Protein AF-A0A554V959-F1 (afdb_monomer_lite)

Foldseek 3Di:
DVVVVVVVVVVVVVVVVVVVVVVVVVVVVVVVVVVCVPPDDPDDPPDPCVCVVPPHPDDDDDDPDLLVVCVPPDPPCPPCVVPDDPVVSNVVSQVVVLVCCVVVCVVVVHDDDGDDDDDD

Structure (mmCIF, N/CA/C/O backbone):
data_AF-A0A554V959-F1
#
_entry.id   AF-A0A554V959-F1
#
loop_
_atom_site.group_PDB
_atom_site.id
_atom_site.type_symbol
_atom_site.label_atom_id
_atom_site.label_alt_id
_atom_site.label_comp_id
_atom_site.label_asym_id
_atom_site.label_entity_id
_atom_site.label_seq_id
_atom_site.pdbx_PDB_ins_code
_atom_site.Cartn_x
_atom_site.Cartn_y
_atom_site.Cartn_z
_atom_site.occupancy
_atom_site.B_iso_or_equiv
_atom_site.auth_seq_id
_atom_site.auth_comp_id
_atom_site.auth_asym_id
_atom_site.auth_atom_id
_atom_site.pdbx_PDB_model_num
ATOM 1 N N . MET A 1 1 ? 25.021 16.903 -45.606 1.00 78.44 1 MET A N 1
ATOM 2 C CA . MET A 1 1 ? 23.681 16.985 -44.977 1.00 78.44 1 MET A CA 1
ATOM 3 C C . MET A 1 1 ? 22.985 15.625 -44.910 1.00 78.44 1 MET A C 1
ATOM 5 O O . MET A 1 1 ? 22.608 15.216 -43.824 1.00 78.44 1 MET A O 1
ATOM 9 N N . VAL A 1 2 ? 22.891 14.884 -46.024 1.00 89.50 2 VAL A N 1
ATOM 10 C CA . VAL A 1 2 ? 22.224 13.563 -46.083 1.00 89.50 2 VAL A CA 1
ATOM 11 C C . VAL A 1 2 ? 22.842 12.521 -45.137 1.00 89.50 2 VAL A C 1
ATOM 13 O O . VAL A 1 2 ? 22.116 11.848 -44.419 1.00 89.50 2 VAL A O 1
ATOM 16 N N . ILE A 1 3 ? 24.175 12.437 -45.054 1.00 90.19 3 ILE A N 1
ATOM 17 C CA . ILE A 1 3 ? 24.862 11.479 -44.163 1.00 90.19 3 ILE A CA 1
ATOM 18 C C . ILE A 1 3 ? 24.535 11.746 -42.684 1.00 90.19 3 ILE A C 1
ATOM 20 O O . ILE A 1 3 ? 24.254 10.815 -41.940 1.00 90.19 3 ILE A O 1
ATOM 24 N N . ALA A 1 4 ? 24.496 13.014 -42.266 1.00 89.12 4 ALA A N 1
ATOM 25 C CA . ALA A 1 4 ? 24.146 13.383 -40.892 1.00 89.12 4 ALA A CA 1
ATOM 26 C C . ALA A 1 4 ? 22.695 13.004 -40.542 1.00 89.12 4 ALA A C 1
ATOM 28 O O . ALA A 1 4 ? 22.434 12.536 -39.437 1.00 89.12 4 ALA A O 1
ATOM 29 N N . LEU A 1 5 ? 21.767 13.142 -41.499 1.00 91.44 5 LEU A N 1
ATOM 30 C CA . LEU A 1 5 ? 20.375 12.709 -41.335 1.00 91.44 5 LEU A CA 1
ATOM 31 C C . LEU A 1 5 ? 20.263 11.188 -41.189 1.00 91.44 5 LEU A C 1
ATOM 33 O O . LEU A 1 5 ? 19.514 10.718 -40.337 1.00 91.44 5 LEU A O 1
ATOM 37 N N . ILE A 1 6 ? 21.036 10.426 -41.969 1.00 94.19 6 ILE A N 1
ATOM 38 C CA . ILE A 1 6 ? 21.068 8.959 -41.882 1.00 94.19 6 ILE A CA 1
ATOM 39 C C . ILE A 1 6 ? 21.613 8.516 -40.521 1.00 94.19 6 ILE A C 1
ATOM 41 O O . ILE A 1 6 ? 21.004 7.676 -39.865 1.00 94.19 6 ILE A O 1
ATOM 45 N N . VAL A 1 7 ? 22.716 9.110 -40.056 1.00 94.38 7 VAL A N 1
ATOM 46 C CA . VAL A 1 7 ? 23.315 8.773 -38.753 1.00 94.38 7 VAL A CA 1
ATOM 47 C C . VAL A 1 7 ? 22.348 9.069 -37.602 1.00 94.38 7 VAL A C 1
ATOM 49 O O . VAL A 1 7 ? 22.178 8.235 -36.713 1.00 94.38 7 VAL A O 1
ATOM 52 N N . LEU A 1 8 ? 21.663 10.215 -37.639 1.00 95.19 8 LEU A N 1
ATOM 53 C CA . LEU A 1 8 ? 20.672 10.583 -36.625 1.00 95.19 8 LEU A CA 1
ATOM 54 C C . LEU A 1 8 ? 19.470 9.624 -36.612 1.00 95.19 8 LEU A C 1
ATOM 56 O O . LEU A 1 8 ? 19.003 9.230 -35.541 1.00 95.19 8 LEU A O 1
ATOM 60 N N . GLN A 1 9 ? 18.993 9.219 -37.792 1.00 93.62 9 GLN A N 1
ATOM 61 C CA . GLN A 1 9 ? 17.935 8.218 -37.944 1.00 93.62 9 GLN A CA 1
ATOM 62 C C . GLN A 1 9 ? 18.343 6.878 -37.327 1.00 93.62 9 GLN A C 1
ATOM 64 O O . GLN A 1 9 ? 17.607 6.339 -36.504 1.00 93.62 9 GLN A O 1
ATOM 69 N N . VAL A 1 10 ? 19.542 6.384 -37.648 1.00 96.38 10 VAL A N 1
ATOM 70 C CA . VAL A 1 10 ? 20.054 5.112 -37.117 1.00 96.38 10 VAL A CA 1
ATOM 71 C C . VAL A 1 10 ? 20.187 5.158 -35.593 1.00 96.38 10 VAL A C 1
ATOM 73 O O . VAL A 1 10 ? 19.774 4.215 -34.920 1.00 96.38 10 VAL A O 1
ATOM 76 N N . LEU A 1 11 ? 20.691 6.261 -35.031 1.00 95.69 11 LEU A N 1
ATOM 77 C CA . LEU A 1 11 ? 20.794 6.441 -33.578 1.00 95.69 11 LEU A CA 1
ATOM 78 C C . LEU A 1 11 ? 19.426 6.453 -32.893 1.00 95.69 11 LEU A C 1
ATOM 80 O O . LEU A 1 11 ? 19.250 5.828 -31.849 1.00 95.69 11 LEU A O 1
ATOM 84 N N . THR A 1 12 ? 18.449 7.127 -33.496 1.00 95.12 12 THR A N 1
ATOM 85 C CA . THR A 1 12 ? 17.084 7.193 -32.960 1.00 95.12 12 THR A CA 1
ATOM 86 C C . THR A 1 12 ? 16.420 5.818 -33.000 1.00 95.12 12 THR A C 1
ATOM 88 O O . THR A 1 12 ? 15.793 5.404 -32.025 1.00 95.12 12 THR A O 1
ATOM 91 N N . LEU A 1 13 ? 16.610 5.076 -34.095 1.00 96.19 13 LEU A N 1
ATOM 92 C CA . LEU A 1 13 ? 16.106 3.713 -34.235 1.00 96.19 13 LEU A CA 1
ATOM 93 C C . LEU A 1 13 ? 16.739 2.778 -33.196 1.00 96.19 13 LEU A C 1
ATOM 95 O O . LEU A 1 13 ? 16.031 2.017 -32.542 1.00 96.19 13 LEU A O 1
ATOM 99 N N . ALA A 1 14 ? 18.054 2.877 -32.992 1.00 95.94 14 ALA A N 1
ATOM 100 C CA . ALA A 1 14 ? 18.767 2.094 -31.988 1.00 95.94 14 ALA A CA 1
ATOM 101 C C . ALA A 1 14 ? 18.278 2.407 -30.564 1.00 95.94 14 ALA A C 1
ATOM 103 O O . ALA A 1 14 ? 18.035 1.487 -29.782 1.00 95.94 14 ALA A O 1
ATOM 104 N N . ALA A 1 15 ? 18.066 3.687 -30.242 1.00 95.38 15 ALA A N 1
ATOM 105 C CA . ALA A 1 15 ? 17.524 4.109 -28.953 1.00 95.38 15 ALA A CA 1
ATOM 106 C C . ALA A 1 15 ? 16.097 3.583 -28.725 1.00 95.38 15 ALA A C 1
ATOM 108 O O . ALA A 1 15 ? 15.791 3.086 -27.641 1.00 95.38 15 ALA A O 1
ATOM 109 N N . LEU A 1 16 ? 15.239 3.626 -29.751 1.00 95.12 16 LEU A N 1
ATOM 110 C CA . LEU A 1 16 ? 13.881 3.076 -29.687 1.00 95.12 16 LEU A CA 1
ATOM 111 C C . LEU A 1 16 ? 13.883 1.562 -29.465 1.00 95.12 16 LEU A C 1
ATOM 113 O O . LEU A 1 16 ? 13.118 1.066 -28.639 1.00 95.12 16 LEU A O 1
ATOM 117 N N . VAL A 1 17 ? 14.756 0.826 -30.158 1.00 96.06 17 VAL A N 1
ATOM 118 C CA . VAL A 1 17 ? 14.896 -0.625 -29.975 1.00 96.06 17 VAL A CA 1
ATOM 119 C C . VAL A 1 17 ? 15.406 -0.946 -28.570 1.00 96.06 17 VAL A C 1
ATOM 121 O O . VAL A 1 17 ? 14.840 -1.814 -27.907 1.00 96.06 17 VAL A O 1
ATOM 124 N N . ALA A 1 18 ? 16.412 -0.222 -28.076 1.00 94.81 18 ALA A N 1
ATOM 125 C CA . ALA A 1 18 ? 16.925 -0.400 -26.719 1.00 94.81 18 ALA A CA 1
ATOM 126 C C . ALA A 1 18 ? 15.840 -0.137 -25.661 1.00 94.81 18 ALA A C 1
ATOM 128 O O . ALA A 1 18 ? 15.657 -0.945 -24.749 1.00 94.81 18 ALA A O 1
ATOM 129 N N . LEU A 1 19 ? 15.062 0.939 -25.823 1.00 93.88 19 LEU A N 1
ATOM 130 C CA . LEU A 1 19 ? 13.938 1.258 -24.945 1.00 93.88 19 LEU A CA 1
ATOM 131 C C . LEU A 1 19 ? 12.857 0.171 -25.001 1.00 93.88 19 LEU A C 1
ATOM 133 O O . LEU A 1 19 ? 12.342 -0.243 -23.964 1.00 93.88 19 LEU A O 1
ATOM 137 N N . MET A 1 20 ? 12.537 -0.333 -26.195 1.00 94.81 20 MET A N 1
ATOM 138 C CA . MET A 1 20 ? 11.572 -1.418 -26.368 1.00 94.81 20 MET A CA 1
ATOM 139 C C . MET A 1 20 ? 12.024 -2.688 -25.639 1.00 94.81 20 MET A C 1
ATOM 141 O O . MET A 1 20 ? 11.219 -3.314 -24.951 1.00 94.81 20 MET A O 1
ATOM 145 N N . LEU A 1 21 ? 13.300 -3.066 -25.757 1.00 93.38 21 LEU A N 1
ATOM 146 C CA . LEU A 1 21 ? 13.857 -4.231 -25.067 1.00 93.38 21 LEU A CA 1
ATOM 147 C C . LEU A 1 21 ? 13.838 -4.047 -23.547 1.00 93.38 21 LEU A C 1
ATOM 149 O O . LEU A 1 21 ? 13.410 -4.955 -22.835 1.00 93.38 21 LEU A O 1
ATOM 153 N N . TYR A 1 22 ? 14.202 -2.860 -23.063 1.00 91.56 22 TYR A N 1
ATOM 154 C CA . TYR A 1 22 ? 14.161 -2.522 -21.642 1.00 91.56 22 TYR A CA 1
ATOM 155 C C . TYR A 1 22 ? 12.740 -2.627 -21.067 1.00 91.56 22 TYR A C 1
ATOM 157 O O . TYR A 1 22 ? 12.514 -3.277 -20.046 1.00 91.56 22 TYR A O 1
ATOM 165 N N . VAL A 1 23 ? 11.743 -2.078 -21.770 1.00 88.38 23 VAL A N 1
ATOM 166 C CA . VAL A 1 23 ? 10.329 -2.176 -21.371 1.00 88.38 23 VAL A CA 1
ATOM 167 C C . VAL A 1 23 ? 9.838 -3.625 -21.414 1.00 88.38 23 VAL A C 1
ATOM 169 O O . VAL A 1 23 ? 9.093 -4.037 -20.526 1.00 88.38 23 VAL A O 1
ATOM 172 N N . ARG A 1 24 ? 10.245 -4.421 -22.412 1.00 88.06 24 ARG A N 1
ATOM 173 C CA . ARG A 1 24 ? 9.896 -5.853 -22.478 1.00 88.06 24 ARG A CA 1
ATOM 174 C C . ARG A 1 24 ? 10.487 -6.634 -21.310 1.00 88.06 24 ARG A C 1
ATOM 176 O O . ARG A 1 24 ? 9.794 -7.487 -20.767 1.00 88.06 24 ARG A O 1
ATOM 183 N N . GLN A 1 25 ? 11.713 -6.320 -20.905 1.00 84.62 25 GLN A N 1
ATOM 184 C CA . GLN A 1 25 ? 12.362 -6.941 -19.755 1.00 84.62 25 GLN A CA 1
ATOM 185 C C . GLN A 1 25 ? 11.618 -6.617 -18.454 1.00 84.62 25 GLN A C 1
ATOM 187 O O . GLN A 1 25 ? 11.292 -7.524 -17.693 1.00 84.62 25 GLN A O 1
ATOM 192 N N . ILE A 1 26 ? 11.255 -5.348 -18.236 1.00 79.81 26 ILE A N 1
ATOM 193 C CA . ILE A 1 26 ? 10.443 -4.946 -17.077 1.00 79.81 26 ILE A CA 1
ATOM 194 C C . ILE A 1 26 ? 9.086 -5.656 -17.099 1.00 79.81 26 ILE A C 1
ATOM 196 O O . ILE A 1 26 ? 8.654 -6.200 -16.085 1.00 79.81 26 ILE A O 1
ATOM 200 N N . ARG A 1 27 ? 8.425 -5.700 -18.263 1.00 79.12 27 ARG A N 1
ATOM 201 C CA . ARG A 1 27 ? 7.121 -6.356 -18.405 1.00 79.12 27 ARG A CA 1
ATOM 202 C C . ARG A 1 27 ? 7.180 -7.858 -18.140 1.00 79.12 27 ARG A C 1
ATOM 204 O O . ARG A 1 27 ? 6.250 -8.386 -17.534 1.00 79.12 27 ARG A O 1
ATOM 211 N N . ALA A 1 28 ? 8.256 -8.526 -18.554 1.00 73.75 28 ALA A N 1
ATOM 212 C CA . ALA A 1 28 ? 8.478 -9.937 -18.252 1.00 73.75 28 ALA A CA 1
ATOM 213 C C . ALA A 1 28 ? 8.528 -10.171 -16.735 1.00 73.75 28 ALA A C 1
ATOM 215 O O . ALA A 1 28 ? 7.824 -11.041 -16.235 1.00 73.75 28 ALA A O 1
ATOM 216 N N . HIS A 1 29 ? 9.239 -9.317 -15.992 1.00 63.50 29 HIS A N 1
ATOM 217 C CA . HIS A 1 29 ? 9.278 -9.395 -14.529 1.00 63.50 29 HIS A CA 1
ATOM 218 C C . HIS A 1 29 ? 7.936 -9.060 -13.855 1.00 63.50 29 HIS A C 1
ATOM 220 O O . HIS A 1 29 ? 7.638 -9.592 -12.789 1.00 63.50 29 HIS A O 1
ATOM 226 N N . THR A 1 30 ? 7.095 -8.213 -14.460 1.00 59.53 30 THR A N 1
ATOM 227 C CA . THR A 1 30 ? 5.757 -7.921 -13.911 1.00 59.53 30 THR A CA 1
ATOM 228 C C . THR A 1 30 ? 4.713 -8.993 -14.222 1.00 59.53 30 THR A C 1
ATOM 230 O O . THR A 1 30 ? 3.764 -9.138 -13.456 1.00 59.53 30 THR A O 1
ATOM 233 N N . HIS A 1 31 ? 4.859 -9.755 -15.314 1.00 53.06 31 HIS A N 1
ATOM 234 C CA . HIS A 1 31 ? 3.899 -10.808 -15.665 1.00 53.06 31 HIS A CA 1
ATOM 235 C C . HIS A 1 31 ? 3.940 -11.985 -14.683 1.00 53.06 31 HIS A C 1
ATOM 237 O O . HIS A 1 31 ? 2.880 -12.521 -14.367 1.00 53.06 31 HIS A O 1
ATOM 243 N N . ASP A 1 32 ? 5.108 -12.307 -14.121 1.00 52.06 32 ASP A N 1
ATOM 244 C CA . ASP A 1 32 ? 5.219 -13.311 -13.054 1.00 52.06 32 ASP A CA 1
ATOM 245 C C . ASP A 1 32 ? 4.518 -12.856 -11.763 1.00 52.06 32 ASP A C 1
ATOM 247 O O . ASP A 1 32 ? 3.906 -13.672 -11.074 1.00 52.06 32 ASP A O 1
ATOM 251 N N . ALA A 1 33 ? 4.522 -11.548 -11.473 1.00 52.31 33 ALA A N 1
ATOM 252 C CA . ALA A 1 33 ? 3.832 -10.954 -10.322 1.00 52.31 33 ALA A CA 1
ATOM 253 C C . ALA A 1 33 ? 2.311 -10.792 -10.531 1.00 52.31 33 ALA A C 1
ATOM 255 O O . ALA A 1 33 ? 1.543 -10.844 -9.574 1.00 52.31 33 ALA A O 1
ATOM 256 N N . ALA A 1 34 ? 1.859 -10.602 -11.776 1.00 52.28 34 ALA A N 1
ATOM 257 C CA . ALA A 1 34 ? 0.435 -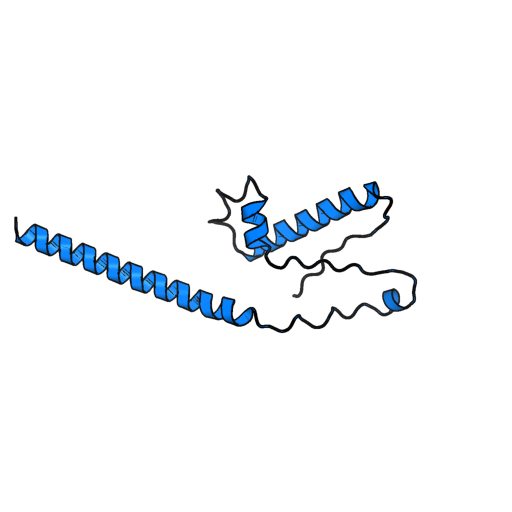10.529 -12.111 1.00 52.28 34 ALA A CA 1
ATOM 258 C C . ALA A 1 34 ? -0.209 -11.923 -12.215 1.00 52.28 34 ALA A C 1
ATOM 260 O O . ALA A 1 34 ? -1.362 -12.095 -11.828 1.00 52.28 34 ALA A O 1
ATOM 261 N N . ALA A 1 35 ? 0.535 -12.933 -12.683 1.00 49.72 35 ALA A N 1
ATOM 262 C CA . ALA A 1 35 ? 0.074 -14.322 -12.717 1.00 49.72 35 ALA A CA 1
ATOM 263 C C . ALA A 1 35 ? -0.026 -14.954 -11.314 1.00 49.72 35 ALA A C 1
ATOM 265 O O . ALA A 1 35 ? -0.792 -15.894 -11.122 1.00 49.72 35 ALA A O 1
ATOM 266 N N . THR A 1 36 ? 0.677 -14.406 -10.317 1.00 50.25 36 THR A N 1
ATOM 267 C CA . THR A 1 36 ? 0.539 -14.807 -8.905 1.00 50.25 36 THR A CA 1
ATOM 268 C C . THR A 1 36 ? -0.652 -14.164 -8.186 1.00 50.25 36 THR A C 1
ATOM 270 O O . THR A 1 36 ? -0.922 -14.518 -7.045 1.00 50.25 36 THR A O 1
ATOM 273 N N . LEU A 1 37 ? -1.434 -13.286 -8.830 1.00 55.22 37 LEU A N 1
ATOM 274 C CA . LEU A 1 37 ? -2.679 -12.755 -8.245 1.00 55.22 37 LEU A CA 1
ATOM 275 C C . LEU A 1 37 ? -3.877 -13.718 -8.360 1.00 55.22 37 LEU A C 1
ATOM 277 O O . LEU A 1 37 ? -4.975 -13.378 -7.930 1.00 55.22 37 LEU A O 1
ATOM 281 N N . ILE A 1 38 ? -3.664 -14.927 -8.891 1.00 53.44 38 ILE A N 1
ATOM 282 C CA . ILE A 1 38 ? -4.577 -16.075 -8.754 1.00 53.44 38 ILE A CA 1
ATOM 283 C C . ILE A 1 38 ? -3.985 -17.070 -7.740 1.00 53.44 38 ILE A C 1
ATOM 285 O O . ILE A 1 38 ? -3.997 -18.281 -7.939 1.00 53.44 38 ILE A O 1
ATOM 289 N N . LEU A 1 39 ? -3.381 -16.567 -6.665 1.00 54.56 39 LEU A N 1
ATOM 290 C CA . LEU A 1 39 ? -3.180 -17.376 -5.474 1.00 54.56 39 LEU A CA 1
ATOM 291 C C . LEU A 1 39 ? -4.498 -17.340 -4.714 1.00 54.56 39 LEU A C 1
ATOM 293 O O . LEU A 1 39 ? -4.957 -16.276 -4.299 1.00 54.56 39 LEU A O 1
ATOM 297 N N . GLU A 1 40 ? -5.120 -18.511 -4.613 1.00 55.69 40 GLU A N 1
ATOM 298 C CA . GLU A 1 40 ? -6.221 -18.788 -3.701 1.00 55.69 40 GLU A CA 1
ATOM 299 C C . GLU A 1 40 ? -5.975 -18.040 -2.382 1.00 55.69 40 GLU A C 1
ATOM 301 O O . GLU A 1 40 ? -4.841 -18.094 -1.884 1.00 55.69 40 GLU A O 1
ATOM 306 N N . PRO A 1 41 ? -6.967 -17.298 -1.844 1.00 58.44 41 PRO A N 1
ATOM 307 C CA . PRO A 1 41 ? -6.794 -16.585 -0.590 1.00 58.44 41 PRO A CA 1
ATOM 308 C C . PRO A 1 41 ? -6.160 -17.542 0.419 1.00 58.44 41 PRO A C 1
ATOM 310 O O . PRO A 1 41 ? -6.661 -18.667 0.553 1.00 58.44 41 PRO A O 1
ATOM 313 N N . PRO A 1 42 ? -5.047 -17.162 1.078 1.00 57.84 42 PRO A N 1
ATOM 314 C CA . PRO A 1 42 ? -4.440 -18.028 2.071 1.00 57.84 42 PRO A CA 1
ATOM 315 C C . PRO A 1 42 ? -5.537 -18.467 3.047 1.00 57.84 42 PRO A C 1
ATOM 317 O O . PRO A 1 42 ? -6.407 -17.649 3.382 1.00 57.84 42 PRO A O 1
ATOM 320 N N . PRO A 1 43 ? -5.553 -19.751 3.458 1.00 59.12 43 PRO A N 1
ATOM 321 C CA . PRO A 1 43 ? -6.563 -20.245 4.377 1.00 59.12 43 PRO A CA 1
ATOM 322 C C . PRO A 1 43 ? -6.646 -19.278 5.561 1.00 59.12 43 PRO A C 1
ATOM 324 O O . PRO A 1 43 ? -5.595 -18.803 6.011 1.00 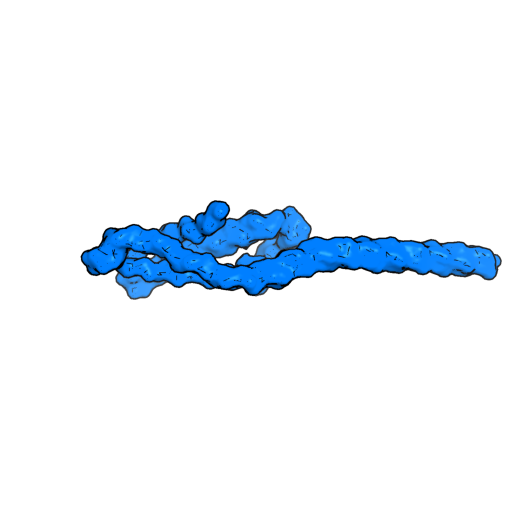59.12 43 PRO A O 1
ATOM 327 N N . PRO A 1 44 ? -7.866 -18.934 6.024 1.00 59.75 44 PRO A N 1
ATOM 328 C CA . PRO A 1 44 ? -8.042 -17.969 7.095 1.00 59.75 44 PRO A CA 1
ATOM 329 C C . PRO A 1 44 ? -7.065 -18.299 8.222 1.00 59.75 44 PRO A C 1
ATOM 331 O O . PRO A 1 44 ? -6.973 -19.480 8.577 1.00 59.75 44 PRO A O 1
ATOM 334 N N . PRO A 1 45 ? -6.318 -17.310 8.749 1.00 62.16 45 PRO A N 1
ATOM 335 C CA . PRO A 1 45 ? -5.343 -17.563 9.801 1.00 62.16 45 PRO A CA 1
ATOM 336 C C . PRO A 1 45 ? -6.019 -18.392 10.888 1.00 62.16 45 PRO A C 1
ATOM 338 O O . PRO A 1 45 ? -7.147 -18.066 11.267 1.00 62.16 45 PRO A O 1
ATOM 341 N N . GLU A 1 46 ? -5.379 -19.480 11.332 1.00 58.47 46 GLU A N 1
ATOM 342 C CA . GLU A 1 46 ? -5.924 -20.349 12.376 1.00 58.47 46 GLU A CA 1
ATOM 343 C C . GLU A 1 46 ? -6.218 -19.495 13.607 1.00 58.47 46 GLU A C 1
ATOM 345 O O . GLU A 1 46 ? -5.336 -19.105 14.373 1.00 58.47 46 GLU A O 1
ATOM 350 N N . ILE A 1 47 ? -7.489 -19.126 13.746 1.00 60.16 47 ILE A N 1
ATOM 351 C CA . ILE A 1 47 ? -7.937 -18.283 14.834 1.00 60.16 47 ILE A CA 1
ATOM 352 C C . ILE A 1 47 ? -7.822 -19.154 16.078 1.00 60.16 47 ILE A C 1
ATOM 354 O O . ILE A 1 47 ? -8.529 -20.160 16.183 1.00 60.16 47 ILE A O 1
ATOM 358 N N . ALA A 1 48 ? -6.921 -18.780 16.991 1.00 61.12 48 ALA A N 1
ATOM 359 C CA . ALA A 1 48 ? -6.725 -19.481 18.254 1.00 61.12 48 ALA A CA 1
ATOM 360 C C . ALA A 1 48 ? -8.087 -19.811 18.887 1.00 61.12 48 ALA A C 1
ATOM 362 O O . ALA A 1 48 ? -8.983 -18.961 18.923 1.00 61.12 48 ALA A O 1
ATOM 363 N N . GLU A 1 49 ? -8.257 -21.044 19.377 1.00 57.75 49 GLU A N 1
ATOM 364 C CA . GLU A 1 49 ? -9.544 -21.545 19.889 1.00 57.75 49 GLU A CA 1
ATOM 365 C C . GLU A 1 49 ? -10.160 -20.653 20.984 1.00 57.75 49 GLU A C 1
ATOM 367 O O . GLU A 1 49 ? -11.376 -20.643 21.178 1.00 57.75 49 GLU A O 1
ATOM 372 N N . SER A 1 50 ? -9.343 -19.822 21.635 1.00 55.84 50 SER A N 1
ATOM 373 C CA . SER A 1 50 ? -9.757 -18.771 22.567 1.00 55.84 50 SER A CA 1
ATOM 374 C C . SER A 1 50 ? -10.781 -17.782 21.987 1.00 55.84 50 SER A C 1
ATOM 376 O O . SER A 1 50 ? -11.661 -17.330 22.720 1.00 55.84 50 SER A O 1
ATOM 378 N N . PHE A 1 51 ? -10.739 -17.485 20.684 1.00 59.25 51 PHE A N 1
ATOM 379 C CA . PHE A 1 51 ? -11.750 -16.656 20.013 1.00 59.25 51 PHE A CA 1
ATOM 380 C C . PHE A 1 51 ? -13.022 -17.445 19.658 1.00 59.25 51 PHE A C 1
ATOM 382 O O . PHE A 1 51 ? -14.110 -16.872 19.607 1.00 59.25 51 PHE A O 1
ATOM 389 N N . ARG A 1 52 ? -12.925 -18.768 19.456 1.00 55.94 52 ARG A N 1
ATOM 390 C CA . ARG A 1 52 ? -14.091 -19.643 19.225 1.00 55.94 52 ARG A CA 1
ATOM 391 C C . ARG A 1 52 ? -14.917 -19.860 20.494 1.00 55.94 52 ARG A C 1
ATOM 393 O O . ARG A 1 52 ? -16.132 -20.007 20.403 1.00 55.94 52 ARG A O 1
ATOM 400 N N . ALA A 1 53 ? -14.289 -19.806 21.668 1.00 58.03 53 ALA A N 1
ATOM 401 C CA . ALA A 1 53 ? -14.925 -20.029 22.969 1.00 58.03 53 ALA A CA 1
ATOM 402 C C . ALA A 1 53 ? -15.787 -18.851 23.492 1.00 58.03 53 ALA A C 1
ATOM 404 O O . ALA A 1 53 ? -16.059 -18.770 24.688 1.00 58.03 53 ALA A O 1
ATOM 405 N N . GLY A 1 54 ? -16.219 -17.921 22.630 1.00 52.91 54 GLY A N 1
ATOM 406 C CA . GLY A 1 54 ? -17.258 -16.928 22.946 1.00 52.91 54 GLY A CA 1
ATOM 407 C C . GLY A 1 54 ? -16.817 -15.673 23.711 1.00 52.91 54 GLY A C 1
ATOM 408 O O . GLY A 1 54 ? -17.649 -14.803 23.955 1.00 52.91 54 GLY A O 1
ATOM 409 N N . HIS A 1 55 ? -15.532 -15.531 24.048 1.00 59.56 55 HIS A N 1
ATOM 410 C CA . HIS A 1 55 ? -15.029 -14.406 24.853 1.00 59.56 55 HIS A CA 1
ATOM 411 C C . HIS A 1 55 ? -14.379 -13.276 24.030 1.00 59.56 55 HIS A C 1
ATOM 413 O O . HIS A 1 55 ? -14.072 -12.219 24.576 1.00 59.56 55 HIS A O 1
ATOM 419 N N . GLY A 1 56 ? -14.222 -13.446 22.713 1.00 61.62 56 GLY A N 1
ATOM 420 C CA . GLY A 1 56 ? -13.708 -12.411 21.814 1.00 61.62 56 GLY A CA 1
ATOM 421 C C . GLY A 1 56 ? -14.128 -12.660 20.368 1.00 61.62 56 GLY A C 1
ATOM 422 O O . GLY A 1 56 ? -14.116 -13.797 19.910 1.00 61.62 56 GLY A O 1
ATOM 423 N N . ARG A 1 57 ? -14.514 -11.605 19.640 1.00 69.38 57 ARG A N 1
ATOM 424 C CA . ARG A 1 57 ? -14.791 -11.672 18.194 1.00 69.38 57 ARG A CA 1
ATOM 425 C C . ARG A 1 57 ? -13.612 -11.077 17.435 1.00 69.38 57 ARG A C 1
ATOM 427 O O . ARG A 1 57 ? -13.174 -9.980 17.770 1.00 69.38 57 ARG A O 1
ATOM 434 N N . LEU A 1 58 ? -13.125 -11.788 16.421 1.00 74.75 58 LEU A N 1
ATOM 435 C CA . LEU A 1 58 ? -12.072 -11.303 15.533 1.00 74.75 58 LEU A CA 1
ATOM 436 C C . LEU A 1 58 ? -12.700 -10.632 14.308 1.00 74.75 58 LEU A C 1
ATOM 438 O O . LEU A 1 58 ? -13.485 -11.255 13.595 1.00 74.75 58 LEU A O 1
ATOM 442 N N . LEU A 1 59 ? -12.330 -9.377 14.059 1.00 78.00 59 LEU A N 1
ATOM 443 C CA . LEU A 1 59 ? -12.600 -8.683 12.804 1.00 78.00 59 LEU A CA 1
ATOM 444 C C . LEU A 1 59 ? -11.296 -8.631 12.006 1.00 78.00 59 LEU A C 1
ATOM 446 O O . LEU A 1 59 ? -10.344 -7.983 12.437 1.00 78.00 59 LEU A O 1
ATOM 450 N N . SER A 1 60 ? -11.256 -9.317 10.863 1.00 82.62 60 SER A N 1
ATOM 451 C CA . SER A 1 60 ? -10.132 -9.241 9.927 1.00 82.62 60 SER A CA 1
ATOM 452 C C . SER A 1 60 ? -10.441 -8.227 8.830 1.00 82.62 60 SER A C 1
ATOM 454 O O . SER A 1 60 ? -11.543 -8.233 8.279 1.00 82.62 60 SER A O 1
ATOM 456 N N . VAL A 1 61 ? -9.477 -7.359 8.524 1.00 82.25 61 VAL A N 1
ATOM 457 C CA . VAL A 1 61 ? -9.570 -6.368 7.448 1.00 82.25 61 VAL A CA 1
ATOM 458 C C . VAL A 1 61 ? -8.388 -6.575 6.515 1.00 82.25 61 VAL A C 1
ATOM 460 O O . VAL A 1 61 ? -7.238 -6.447 6.930 1.00 82.25 61 VAL A O 1
ATOM 463 N N . GLU A 1 62 ? -8.681 -6.875 5.254 1.00 82.94 62 GLU A N 1
ATOM 464 C CA . GLU A 1 62 ? -7.679 -7.076 4.213 1.00 82.94 62 GLU A CA 1
ATOM 465 C C . GLU A 1 62 ? -7.657 -5.882 3.252 1.00 82.94 62 GLU A C 1
ATOM 467 O O . GLU A 1 62 ? -8.699 -5.435 2.765 1.00 82.94 62 GLU A O 1
ATOM 472 N N . ILE A 1 63 ? -6.461 -5.353 2.977 1.00 83.25 63 ILE A N 1
ATOM 473 C CA . ILE A 1 63 ? -6.262 -4.253 2.028 1.00 83.25 63 ILE A CA 1
ATOM 474 C C . ILE A 1 63 ? -5.800 -4.853 0.702 1.00 83.25 63 ILE A C 1
ATOM 476 O O . ILE A 1 63 ? -4.629 -5.179 0.533 1.00 83.25 63 ILE A O 1
ATOM 480 N N . LEU A 1 64 ? -6.730 -4.968 -0.248 1.00 81.69 64 LEU A N 1
ATOM 481 C CA . LEU A 1 64 ? -6.510 -5.665 -1.521 1.00 81.69 64 LEU A CA 1
ATOM 482 C C . LEU A 1 64 ? -5.436 -5.007 -2.400 1.00 81.69 64 LEU A C 1
ATOM 484 O O . LEU A 1 64 ? -4.679 -5.696 -3.078 1.00 81.69 64 LEU A O 1
ATOM 488 N N . ASN A 1 65 ? -5.346 -3.671 -2.383 1.00 80.88 65 ASN A N 1
ATOM 489 C CA . ASN A 1 65 ? -4.341 -2.941 -3.154 1.00 80.88 65 ASN A CA 1
ATOM 490 C C . ASN A 1 65 ? -3.739 -1.765 -2.369 1.00 80.88 65 ASN A C 1
ATOM 492 O O . ASN A 1 65 ? -4.169 -0.617 -2.512 1.00 80.88 65 ASN A O 1
ATOM 496 N N . PRO A 1 66 ? -2.729 -2.026 -1.525 1.00 78.69 66 PRO A N 1
ATOM 497 C CA . PRO A 1 66 ? -2.116 -0.990 -0.700 1.00 78.69 66 PRO A CA 1
ATOM 498 C C . PRO A 1 66 ? -1.327 0.034 -1.528 1.00 78.69 66 PRO A C 1
ATOM 500 O O . PRO A 1 66 ? -1.215 1.186 -1.122 1.00 78.69 66 PRO A O 1
ATOM 503 N N . ILE A 1 67 ? -0.802 -0.352 -2.697 1.00 78.31 67 ILE A N 1
ATOM 504 C CA . ILE A 1 67 ? -0.029 0.562 -3.549 1.00 78.31 67 ILE A CA 1
ATOM 505 C C . ILE A 1 67 ? -0.956 1.594 -4.185 1.00 78.31 67 ILE A C 1
ATOM 507 O O . ILE A 1 67 ? -0.708 2.794 -4.067 1.00 78.31 67 ILE A O 1
ATOM 511 N N . GLU A 1 68 ? -2.054 1.144 -4.794 1.00 76.25 68 GLU A N 1
ATOM 512 C CA . GLU A 1 68 ? -3.052 2.057 -5.357 1.00 76.25 68 GLU A CA 1
ATOM 513 C C . GLU A 1 68 ? -3.654 2.956 -4.271 1.00 76.25 68 GLU A C 1
ATOM 515 O O . GLU A 1 68 ? -3.724 4.173 -4.459 1.00 76.25 68 GLU A O 1
ATOM 520 N N . LEU A 1 69 ? -3.973 2.395 -3.098 1.00 78.94 69 LEU A N 1
ATOM 521 C CA . LEU A 1 69 ? -4.509 3.153 -1.965 1.00 78.94 69 LEU A CA 1
ATOM 522 C C . LEU A 1 69 ? -3.555 4.265 -1.496 1.00 78.94 69 LEU A C 1
ATOM 524 O O . LEU A 1 69 ? -3.991 5.388 -1.224 1.00 78.94 69 LEU A O 1
ATOM 528 N N . ALA A 1 70 ? -2.251 3.978 -1.436 1.00 74.44 70 ALA A N 1
ATOM 529 C CA . ALA A 1 70 ? -1.239 4.972 -1.094 1.00 74.44 70 ALA A CA 1
ATOM 530 C C . ALA A 1 70 ? -1.192 6.102 -2.131 1.00 74.44 70 ALA A C 1
ATOM 532 O O . ALA A 1 70 ? -1.132 7.273 -1.758 1.00 74.44 70 ALA A O 1
ATOM 533 N N . THR A 1 71 ? -1.271 5.775 -3.424 1.00 68.75 71 THR A N 1
ATOM 534 C CA . THR A 1 71 ? -1.251 6.789 -4.489 1.00 68.75 71 THR A CA 1
ATOM 535 C C . THR A 1 71 ? -2.513 7.650 -4.534 1.00 68.75 71 THR A C 1
ATOM 537 O O . THR A 1 71 ? -2.423 8.826 -4.881 1.00 68.75 71 THR A O 1
ATOM 540 N N . SER A 1 72 ? -3.675 7.107 -4.150 1.00 69.31 72 SER A N 1
ATOM 541 C CA . SER A 1 72 ? -4.950 7.828 -4.211 1.00 69.31 72 SER A CA 1
ATOM 542 C C . SER A 1 72 ? -5.230 8.695 -2.980 1.00 69.31 72 SER A C 1
ATOM 544 O O . SER A 1 72 ? -5.878 9.732 -3.106 1.00 69.31 72 SER A O 1
ATOM 546 N N . GLN A 1 73 ? -4.789 8.280 -1.784 1.00 61.03 73 GLN A N 1
ATOM 547 C CA . GLN A 1 73 ? -5.114 8.979 -0.530 1.00 61.03 73 GLN A CA 1
ATOM 548 C C . GLN A 1 73 ? -3.961 9.802 0.048 1.00 61.03 73 GLN A C 1
ATOM 550 O O . GLN A 1 73 ? -4.202 10.815 0.712 1.00 61.03 73 GLN A O 1
ATOM 555 N N . ALA A 1 74 ? -2.705 9.421 -0.194 1.00 54.75 74 ALA A N 1
ATOM 556 C CA . ALA A 1 74 ? -1.590 10.181 0.340 1.00 54.75 74 ALA A CA 1
ATOM 557 C C . ALA A 1 74 ? -1.269 11.356 -0.590 1.00 54.75 74 ALA A C 1
ATOM 559 O O . ALA A 1 74 ? -0.567 11.214 -1.590 1.00 54.75 74 ALA A O 1
ATOM 560 N N . LYS A 1 75 ? -1.644 12.567 -0.157 1.00 49.34 75 LYS A N 1
ATOM 561 C CA . LYS A 1 75 ? -1.080 13.843 -0.651 1.00 49.34 75 LYS A CA 1
ATOM 562 C C . LYS A 1 75 ? 0.467 13.888 -0.626 1.00 49.34 75 LYS A C 1
ATOM 564 O O . LYS A 1 75 ? 1.053 14.831 -1.140 1.00 49.34 75 LYS A O 1
ATOM 569 N N . PHE A 1 76 ? 1.119 12.875 -0.048 1.00 50.25 76 PHE A N 1
ATOM 570 C CA . PHE A 1 76 ? 2.564 12.726 0.116 1.00 50.25 76 PHE A CA 1
ATOM 571 C C . PHE A 1 76 ? 3.203 11.617 -0.744 1.00 50.25 76 PHE A C 1
ATOM 573 O O . PHE A 1 76 ? 4.426 11.503 -0.755 1.00 50.25 76 PHE A O 1
ATOM 580 N N . ALA A 1 77 ? 2.435 10.819 -1.495 1.00 50.69 77 ALA A N 1
ATOM 581 C CA . ALA A 1 77 ? 3.004 9.722 -2.290 1.00 50.69 77 ALA A CA 1
ATOM 582 C C . ALA A 1 77 ? 3.476 10.152 -3.691 1.00 50.69 77 ALA A C 1
ATOM 584 O O . ALA A 1 77 ? 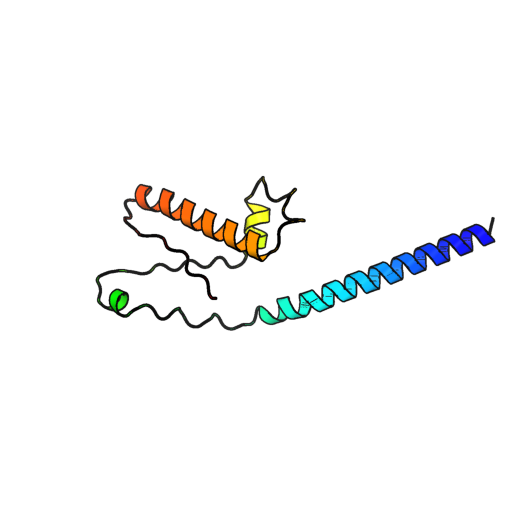4.378 9.529 -4.244 1.00 50.69 77 ALA A O 1
ATOM 585 N N . GLY A 1 78 ? 2.945 11.244 -4.252 1.00 47.12 78 GLY A N 1
ATOM 586 C CA . GLY A 1 78 ? 3.244 11.657 -5.631 1.00 47.12 78 GLY A CA 1
ATOM 587 C C . GLY A 1 78 ? 4.713 12.006 -5.919 1.00 47.12 78 GLY A C 1
ATOM 588 O O . GLY A 1 78 ? 5.137 11.898 -7.063 1.00 47.12 78 GLY A O 1
ATOM 589 N N . ALA A 1 79 ? 5.503 12.381 -4.904 1.00 48.97 79 ALA A N 1
ATOM 590 C CA . ALA A 1 79 ? 6.917 12.745 -5.074 1.00 48.97 79 ALA A CA 1
ATOM 591 C C . ALA A 1 79 ? 7.915 11.683 -4.563 1.00 48.97 79 ALA A C 1
ATOM 593 O O . ALA A 1 79 ? 9.086 11.737 -4.926 1.00 48.97 79 ALA A O 1
ATOM 594 N N . VAL A 1 80 ? 7.474 10.719 -3.741 1.00 50.62 80 VAL A N 1
ATOM 595 C CA . VAL A 1 80 ? 8.365 9.756 -3.048 1.00 50.62 80 VAL A CA 1
ATOM 596 C C . VAL A 1 80 ? 8.019 8.289 -3.356 1.00 50.62 80 VAL A C 1
ATOM 598 O O . VAL A 1 80 ? 8.846 7.405 -3.159 1.00 50.62 80 VAL A O 1
ATOM 601 N N . ALA A 1 81 ? 6.841 7.995 -3.922 1.00 51.97 81 ALA A N 1
ATOM 602 C CA . ALA A 1 81 ? 6.467 6.629 -4.313 1.00 51.97 81 ALA A CA 1
ATOM 603 C C . ALA A 1 81 ? 7.327 6.063 -5.456 1.00 51.97 81 ALA A C 1
ATOM 605 O O . ALA A 1 81 ? 7.414 4.851 -5.606 1.00 51.97 81 ALA A O 1
ATOM 606 N N . GLY A 1 82 ? 8.008 6.920 -6.225 1.00 51.84 82 GLY A N 1
ATOM 607 C CA . GLY A 1 82 ? 8.993 6.476 -7.213 1.00 51.84 82 GLY A CA 1
ATOM 608 C C . GLY A 1 82 ? 10.284 5.910 -6.604 1.00 51.84 82 GLY A C 1
ATOM 609 O O . GLY A 1 82 ? 11.002 5.202 -7.302 1.00 51.84 82 GLY A O 1
ATOM 610 N N . SER A 1 83 ? 10.590 6.201 -5.329 1.00 55.72 83 SER A N 1
ATOM 611 C CA . SER A 1 83 ? 11.831 5.770 -4.657 1.00 55.72 83 SER A CA 1
ATOM 612 C C . SER A 1 83 ? 11.623 4.784 -3.504 1.00 55.72 83 SER A C 1
ATOM 614 O O . SER A 1 83 ? 12.592 4.194 -3.024 1.00 55.72 83 SER A O 1
ATOM 616 N N . LEU A 1 84 ? 10.383 4.585 -3.051 1.00 60.97 84 LEU A N 1
ATOM 617 C CA . LEU A 1 84 ? 10.061 3.665 -1.963 1.00 60.97 84 LEU A CA 1
ATOM 618 C C . LEU A 1 84 ? 9.877 2.234 -2.479 1.00 60.97 84 LEU A C 1
ATOM 620 O O . LEU A 1 84 ? 9.117 1.973 -3.409 1.00 60.97 84 LEU A O 1
ATOM 624 N N . VAL A 1 85 ? 10.550 1.287 -1.822 1.00 71.06 85 VAL A N 1
ATOM 625 C CA . VAL A 1 85 ? 10.406 -0.148 -2.095 1.00 71.06 85 VAL A CA 1
ATOM 626 C C . VAL A 1 85 ? 8.957 -0.575 -1.799 1.00 71.06 85 VAL A C 1
ATOM 628 O O . VAL A 1 85 ? 8.434 -0.208 -0.742 1.00 71.06 85 VAL A O 1
ATOM 631 N N . PRO A 1 86 ? 8.306 -1.389 -2.656 1.00 69.38 86 PRO A N 1
ATOM 632 C CA . PRO A 1 86 ? 6.909 -1.800 -2.478 1.00 69.38 86 PRO A CA 1
ATOM 633 C C . PRO A 1 86 ? 6.572 -2.367 -1.091 1.00 69.38 86 PRO A C 1
ATOM 635 O O . PRO A 1 86 ? 5.478 -2.136 -0.582 1.00 69.38 86 PRO A O 1
ATOM 638 N N . GLY A 1 87 ? 7.513 -3.072 -0.452 1.00 75.88 87 GLY A N 1
ATOM 639 C CA . GLY A 1 87 ? 7.339 -3.597 0.907 1.00 75.88 87 GLY A CA 1
ATOM 640 C C . GLY A 1 87 ? 7.140 -2.504 1.964 1.00 75.88 87 GLY A C 1
ATOM 641 O O . GLY A 1 87 ? 6.276 -2.635 2.826 1.00 75.88 87 GLY A O 1
ATOM 642 N N . LEU A 1 88 ? 7.864 -1.388 1.853 1.00 78.06 88 LEU A N 1
ATOM 643 C CA . LEU A 1 88 ? 7.760 -0.279 2.801 1.00 78.06 88 LEU A CA 1
ATOM 644 C C . LEU A 1 88 ? 6.444 0.489 2.623 1.00 78.06 88 LEU A C 1
ATOM 646 O O . LEU A 1 88 ? 5.811 0.871 3.604 1.00 78.06 88 LEU A O 1
ATOM 650 N N . VAL A 1 89 ? 5.982 0.644 1.377 1.00 79.19 89 VAL A N 1
ATOM 651 C CA . VAL A 1 89 ? 4.667 1.242 1.091 1.00 79.19 89 VAL A CA 1
ATOM 652 C C . VAL A 1 89 ? 3.552 0.411 1.723 1.00 79.19 89 VAL A C 1
ATOM 654 O O . VAL A 1 89 ? 2.668 0.968 2.371 1.00 79.19 89 VAL A O 1
ATOM 657 N N . ARG A 1 90 ? 3.616 -0.922 1.593 1.00 79.94 90 ARG A N 1
ATOM 658 C CA . ARG A 1 90 ? 2.655 -1.831 2.236 1.00 79.94 90 ARG A CA 1
ATOM 659 C C . ARG A 1 90 ? 2.620 -1.622 3.746 1.00 79.94 90 ARG A C 1
ATOM 661 O O . ARG A 1 90 ? 1.539 -1.418 4.290 1.00 79.94 90 ARG A O 1
ATOM 668 N N . GLN A 1 91 ? 3.779 -1.624 4.402 1.00 83.19 91 GLN A N 1
ATOM 669 C CA . GLN A 1 91 ? 3.868 -1.437 5.851 1.00 83.19 91 GLN A CA 1
ATOM 670 C C . GLN A 1 91 ? 3.226 -0.119 6.303 1.00 83.19 91 GLN A C 1
ATOM 672 O O . GLN A 1 91 ? 2.373 -0.133 7.187 1.00 83.19 91 GLN A O 1
ATOM 677 N N . ILE A 1 92 ? 3.569 0.995 5.651 1.00 84.19 92 ILE A N 1
ATOM 678 C CA . ILE A 1 92 ? 3.034 2.322 5.989 1.00 84.19 92 ILE A CA 1
ATOM 679 C C . ILE A 1 92 ? 1.505 2.345 5.874 1.00 84.19 92 ILE A C 1
ATOM 681 O O . ILE A 1 92 ? 0.823 2.900 6.734 1.00 84.19 92 ILE A O 1
ATOM 685 N N . VAL A 1 93 ? 0.952 1.735 4.824 1.00 85.31 93 VAL A N 1
ATOM 686 C CA . VAL A 1 93 ? -0.500 1.683 4.610 1.00 85.31 93 VAL A CA 1
ATOM 687 C C . VAL A 1 93 ? -1.195 0.886 5.713 1.00 85.31 93 VAL A C 1
ATOM 689 O O . VAL A 1 93 ? -2.205 1.347 6.244 1.00 85.31 93 VAL A O 1
ATOM 692 N N . TYR A 1 94 ? -0.651 -0.272 6.094 1.00 87.56 94 TYR A N 1
ATOM 693 C CA . TYR A 1 94 ? -1.217 -1.083 7.175 1.00 87.56 94 TYR A CA 1
ATOM 694 C C . TYR A 1 94 ? -1.118 -0.391 8.537 1.00 87.56 94 TYR A C 1
ATOM 696 O O . TYR A 1 94 ? -2.090 -0.397 9.293 1.00 87.56 94 TYR A O 1
ATOM 704 N N . GLU A 1 95 ? 0.009 0.255 8.837 1.00 87.25 95 GLU A N 1
ATOM 705 C CA . GLU A 1 95 ? 0.177 1.050 10.059 1.00 87.25 95 GLU A CA 1
ATOM 706 C C . GLU A 1 95 ? -0.820 2.210 10.113 1.00 87.25 95 GLU A C 1
ATOM 708 O O . GLU A 1 95 ? -1.482 2.422 11.132 1.00 87.25 95 GLU A O 1
ATOM 713 N N . GLN A 1 96 ? -0.992 2.926 9.001 1.00 87.31 96 GLN A N 1
ATOM 714 C CA . GLN A 1 96 ? -1.947 4.024 8.915 1.00 87.31 96 GLN A CA 1
ATOM 715 C C . GLN A 1 96 ? -3.393 3.532 9.066 1.00 87.31 96 GLN A C 1
ATOM 717 O O . GLN A 1 96 ? -4.180 4.164 9.772 1.00 87.31 96 GLN A O 1
ATOM 722 N N . ALA A 1 97 ? -3.748 2.401 8.455 1.00 88.69 97 ALA A N 1
ATOM 723 C CA . ALA A 1 97 ? -5.068 1.796 8.614 1.00 88.69 97 ALA A CA 1
ATOM 724 C C . ALA A 1 97 ? -5.325 1.376 10.070 1.00 88.69 97 ALA A C 1
ATOM 726 O O . ALA A 1 97 ? -6.377 1.697 10.623 1.00 88.69 97 ALA A O 1
ATOM 727 N N . ALA A 1 98 ? -4.350 0.733 10.721 1.00 89.44 98 ALA A N 1
ATOM 728 C CA . ALA A 1 98 ? -4.444 0.357 12.130 1.00 89.44 98 ALA A CA 1
ATOM 729 C C . ALA A 1 98 ? -4.588 1.584 13.042 1.00 89.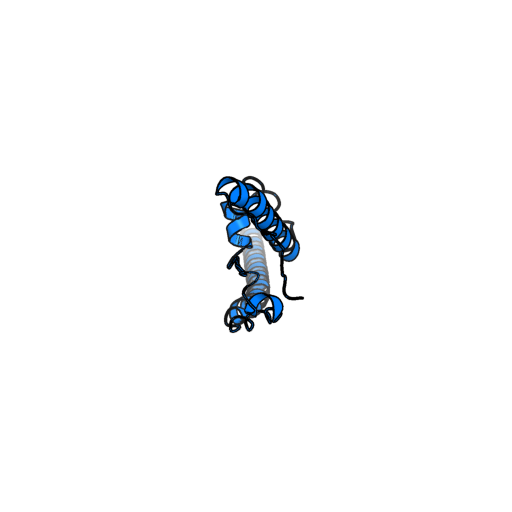44 98 ALA A C 1
ATOM 731 O O . ALA A 1 98 ? -5.359 1.555 14.003 1.00 89.44 98 ALA A O 1
ATOM 732 N N . LYS A 1 99 ? -3.886 2.679 12.731 1.00 89.94 99 LYS A N 1
ATOM 733 C CA . LYS A 1 99 ? -4.017 3.952 13.445 1.00 89.94 99 LYS A CA 1
ATOM 734 C C . LYS A 1 99 ? -5.426 4.530 13.317 1.00 89.94 99 LYS A C 1
ATOM 736 O O . LYS A 1 99 ? -6.036 4.836 14.336 1.00 89.94 99 LYS A O 1
ATOM 741 N N . ILE A 1 100 ? -5.962 4.617 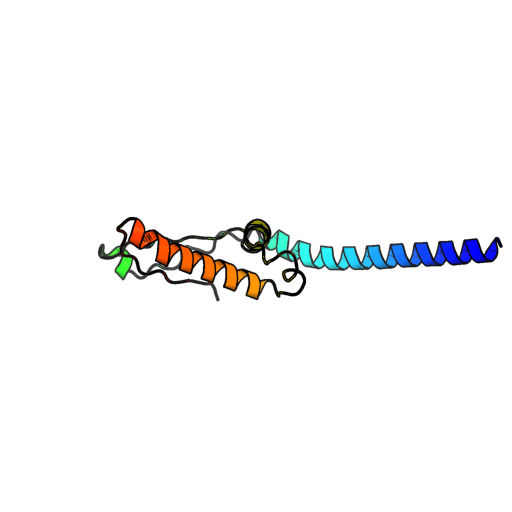12.096 1.00 90.38 100 ILE A N 1
ATOM 742 C CA . ILE A 1 100 ? -7.336 5.091 11.855 1.00 90.38 100 ILE A CA 1
ATOM 743 C C . ILE A 1 100 ? -8.331 4.242 12.647 1.00 90.38 100 ILE A C 1
ATOM 745 O O . ILE A 1 100 ? -9.211 4.778 13.312 1.00 90.38 100 ILE A O 1
ATOM 749 N N . LEU A 1 101 ? -8.170 2.920 12.631 1.00 91.06 101 LEU A N 1
ATOM 750 C CA . LEU A 1 101 ? -9.081 2.019 13.328 1.00 91.06 101 LEU A CA 1
ATOM 751 C C . LEU A 1 101 ? -9.015 2.194 14.855 1.00 91.06 101 LEU A C 1
ATOM 753 O O . LEU A 1 101 ? -10.054 2.239 15.509 1.00 91.06 101 LEU A O 1
ATOM 757 N N . ASN A 1 102 ? -7.816 2.367 15.417 1.00 90.75 102 ASN A N 1
ATOM 758 C CA . ASN A 1 102 ? -7.638 2.676 16.839 1.00 90.75 102 ASN A CA 1
ATOM 759 C C . ASN A 1 102 ? -8.247 4.026 17.238 1.00 90.75 102 ASN A C 1
ATOM 761 O O . ASN A 1 102 ? -8.706 4.173 18.367 1.00 90.75 102 ASN A O 1
ATOM 765 N N . GLU A 1 103 ? -8.246 5.013 16.343 1.00 91.56 103 GLU A N 1
ATOM 766 C CA . GLU A 1 103 ? -8.812 6.337 16.612 1.00 91.56 103 GLU A CA 1
ATOM 767 C C . GLU A 1 103 ? -10.338 6.369 16.436 1.00 91.56 103 GLU A C 1
ATOM 769 O O . GLU A 1 103 ? -11.030 7.029 17.212 1.00 91.56 103 GLU A O 1
ATOM 774 N N . GLU A 1 104 ? -10.878 5.662 15.442 1.00 92.44 104 GLU A N 1
ATOM 775 C CA . GLU A 1 104 ? -12.299 5.718 15.080 1.00 92.44 104 GLU A CA 1
ATOM 776 C C . GLU A 1 104 ? -13.173 4.737 15.871 1.00 92.44 104 GLU A C 1
ATOM 778 O O . GLU A 1 104 ? -14.294 5.087 16.246 1.00 92.44 104 GLU A O 1
ATOM 783 N N . LEU A 1 105 ? -12.687 3.533 16.192 1.00 91.38 105 LEU A N 1
ATOM 784 C CA . LEU A 1 105 ? -13.486 2.545 16.931 1.00 91.38 105 LEU A CA 1
ATOM 785 C C . LEU A 1 105 ? -13.941 3.048 18.317 1.00 91.38 105 LEU A C 1
ATOM 787 O O . LEU A 1 105 ? -15.135 2.930 18.619 1.00 91.38 105 LEU A O 1
ATOM 791 N N . PRO A 1 106 ? -13.087 3.690 19.141 1.00 92.00 106 PRO A N 1
ATOM 792 C CA . PRO A 1 106 ? -13.519 4.232 20.427 1.00 92.00 106 PRO A CA 1
ATOM 793 C C . PRO A 1 106 ? -14.563 5.345 20.295 1.00 92.00 106 PRO A C 1
ATOM 795 O O . PRO A 1 106 ? -15.445 5.450 21.147 1.00 92.00 106 PRO A O 1
ATOM 798 N N . LYS A 1 107 ? -14.513 6.147 19.219 1.00 93.00 107 LYS A N 1
ATOM 799 C CA . LYS A 1 107 ? -15.507 7.206 18.950 1.00 93.00 107 LYS A CA 1
ATOM 800 C C . LYS A 1 107 ? -16.900 6.634 18.688 1.00 93.00 107 LYS A C 1
ATOM 802 O O . LYS A 1 107 ? -17.891 7.288 18.990 1.00 93.00 107 LYS A O 1
ATOM 807 N N . GLN A 1 108 ? -16.968 5.405 18.182 1.00 90.62 108 GLN A N 1
ATOM 808 C CA . GLN A 1 108 ? -18.209 4.655 17.969 1.00 90.62 108 GLN A CA 1
ATOM 809 C C . GLN A 1 108 ? -18.614 3.816 19.198 1.00 90.62 108 GLN A C 1
ATOM 811 O O . GLN A 1 108 ? -19.521 2.990 19.118 1.00 90.62 108 GLN A O 1
ATOM 816 N N . GLY A 1 109 ? -17.935 3.986 20.340 1.00 88.12 109 GLY A N 1
ATOM 817 C CA . GLY A 1 109 ? -18.190 3.220 21.563 1.00 88.12 109 GLY A CA 1
ATOM 818 C C . GLY A 1 109 ? -17.644 1.788 21.538 1.00 88.12 109 GLY A C 1
ATOM 819 O O . GLY A 1 109 ? -17.960 0.998 22.430 1.00 88.12 109 GLY A O 1
ATOM 820 N N . VAL A 1 110 ? -16.817 1.436 20.550 1.00 87.00 110 VAL A N 1
ATOM 821 C CA . VAL A 1 110 ? -16.229 0.099 20.417 1.00 87.00 110 VAL A CA 1
ATOM 822 C C . VAL A 1 110 ? -14.898 0.044 21.168 1.00 87.00 110 VAL A C 1
ATOM 824 O O . VAL A 1 110 ? -13.948 0.751 20.836 1.00 87.00 110 VAL A O 1
ATOM 827 N N . LYS A 1 111 ? -14.805 -0.834 22.174 1.00 84.19 111 LYS A N 1
ATOM 828 C CA . LYS A 1 111 ? -13.537 -1.186 22.832 1.00 84.19 111 LYS A CA 1
ATOM 829 C C . LYS A 1 111 ? -12.923 -2.383 22.113 1.00 84.19 111 LYS A C 1
ATOM 831 O O . LYS A 1 111 ? -13.386 -3.505 22.299 1.00 84.19 111 LYS A O 1
ATOM 836 N N . ALA A 1 112 ? -11.906 -2.137 21.297 1.00 83.44 112 ALA A N 1
ATOM 837 C CA . ALA A 1 112 ? -11.206 -3.171 20.544 1.00 83.44 112 ALA A CA 1
ATOM 838 C C . ALA A 1 112 ? -9.691 -2.997 20.659 1.00 83.44 112 ALA A C 1
ATOM 840 O O . ALA A 1 112 ? -9.193 -1.877 20.739 1.00 83.44 112 ALA A O 1
ATOM 841 N N . GLU A 1 113 ? -8.971 -4.116 20.648 1.00 82.94 113 GLU A N 1
ATOM 842 C CA . GLU A 1 113 ? -7.526 -4.132 20.457 1.00 82.94 113 GLU A CA 1
ATOM 843 C C . GLU A 1 113 ? -7.238 -4.348 18.967 1.00 82.94 113 GLU A C 1
ATOM 845 O O . GLU A 1 113 ? -7.701 -5.326 18.378 1.00 82.94 113 GLU A O 1
ATOM 850 N N . VAL A 1 114 ? -6.487 -3.436 18.350 1.00 85.25 114 VAL A N 1
ATOM 851 C CA . VAL A 1 114 ? -6.124 -3.522 16.931 1.00 85.25 114 VAL A CA 1
ATOM 852 C C . VAL A 1 114 ? -4.687 -4.020 16.817 1.00 85.25 114 VAL A C 1
ATOM 854 O O . VAL A 1 114 ? -3.763 -3.390 17.330 1.00 85.25 114 VAL A O 1
ATOM 857 N N . ARG A 1 115 ? -4.491 -5.145 16.123 1.00 82.88 115 ARG A N 1
ATOM 858 C CA . ARG A 1 115 ? -3.175 -5.746 15.856 1.00 82.88 115 ARG A CA 1
ATOM 859 C C . ARG A 1 115 ? -3.023 -6.032 14.366 1.00 82.88 115 ARG A C 1
ATOM 861 O O . ARG A 1 115 ? -3.959 -6.517 13.732 1.00 82.88 115 ARG A O 1
ATOM 868 N N . ILE A 1 116 ? -1.839 -5.766 13.822 1.00 83.56 116 ILE A N 1
ATOM 869 C CA . ILE A 1 116 ? -1.510 -6.077 12.428 1.00 83.56 116 ILE A CA 1
ATOM 870 C C . ILE A 1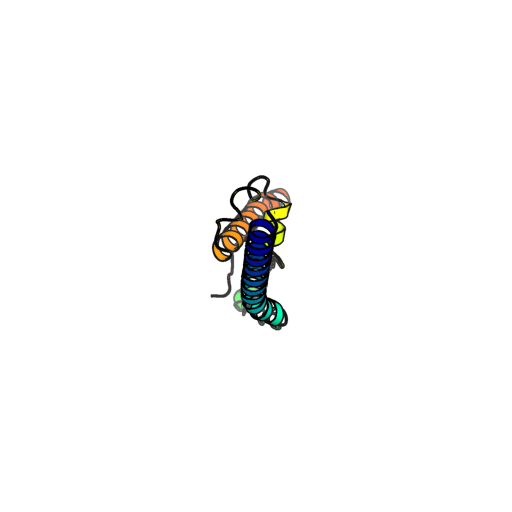 116 ? -1.015 -7.522 12.365 1.00 83.56 116 ILE A C 1
ATOM 872 O O . ILE A 1 116 ? -0.059 -7.878 13.049 1.00 83.56 116 ILE A O 1
ATOM 876 N N . HIS A 1 117 ? -1.664 -8.337 11.539 1.00 80.12 117 HIS A N 1
ATOM 877 C CA . HIS A 1 117 ? -1.234 -9.698 11.236 1.00 80.12 117 HIS A CA 1
ATOM 878 C C . HIS A 1 117 ? -0.750 -9.712 9.787 1.00 80.12 117 HIS A C 1
ATOM 880 O O . HIS A 1 117 ? -1.550 -9.521 8.874 1.00 80.12 117 HIS A O 1
ATOM 886 N N . ALA A 1 118 ? 0.555 -9.885 9.580 1.00 68.75 118 ALA A N 1
ATOM 887 C CA . ALA A 1 118 ? 1.144 -10.025 8.253 1.00 68.75 118 ALA A CA 1
ATOM 888 C C . ALA A 1 118 ? 1.580 -11.486 8.051 1.00 68.75 118 ALA A C 1
ATOM 890 O O . ALA A 1 118 ? 2.221 -12.034 8.953 1.00 68.75 118 ALA A O 1
ATOM 891 N N . PRO A 1 119 ? 1.248 -12.126 6.914 1.00 59.53 119 PRO A N 1
ATOM 892 C CA . PRO A 1 119 ? 1.875 -13.390 6.554 1.00 59.53 119 PRO A CA 1
ATOM 893 C C . PRO A 1 119 ? 3.379 -13.145 6.355 1.00 59.53 119 PRO A C 1
ATOM 895 O O . PRO A 1 119 ? 3.765 -12.187 5.680 1.00 59.53 119 PRO A O 1
ATOM 898 N N . ILE A 1 120 ? 4.197 -13.966 7.019 1.00 45.81 120 ILE A N 1
ATOM 899 C CA . ILE A 1 120 ? 5.667 -13.961 6.944 1.00 45.81 120 ILE A CA 1
ATOM 900 C C . ILE A 1 120 ? 6.100 -14.644 5.648 1.00 45.81 120 ILE A C 1
ATOM 902 O O . ILE A 1 120 ? 5.487 -15.687 5.325 1.00 45.81 120 ILE A O 1
#

Secondary structure (DSSP, 8-state):
-HHHHHHHHHHHHHHHHHHHHHHHHHHHHHHHHHHGGG--PPPPP---HHHHTTS--------S-HHHHHHHH-TTTTTTTTTS-HHHHHHHHHHHHHHHHHHHHHHTT-----------

Radius of gyration: 23.84 Å; chains: 1; bounding box: 43×38×71 Å

pLDDT: mean 74.99, std 15.87, range [45.81, 96.38]

Sequence (120 aa):
MVIALIVLQVLTLAALVALMLYVRQIRAHTHDAAATLILEPPPPPEIAESFRAGHGRLLSVEILNPIELATSQAKFAGAVAGSLVPGLVRQIVYEQAAKILNEELPKQGVKAEVRIHAPI